Protein AF-A0A420BKQ1-F1 (afdb_monomer)

Foldseek 3Di:
DLVVLVVLLVDDDDLVVQLVCLLVVCVVVLQVLLVCLQVVDQRDADPNDGRGRNRRSVVSVVVSSVVSNVVSVVVSVVSVVVSVVSVVVND

Mean predicted aligned error: 6.26 Å

pLDDT: mean 86.71, std 8.56, range [57.78, 96.69]

Structure (mmCIF, N/CA/C/O backbone):
data_AF-A0A420BKQ1-F1
#
_entry.id   AF-A0A420BKQ1-F1
#
loop_
_atom_site.group_PDB
_atom_site.id
_atom_site.type_symbol
_atom_site.label_atom_id
_atom_site.label_alt_id
_atom_site.label_comp_id
_atom_site.label_asym_id
_atom_site.label_entity_id
_atom_site.label_seq_id
_atom_site.pdbx_PDB_ins_code
_atom_site.Cartn_x
_atom_site.Cartn_y
_atom_site.Cartn_z
_atom_site.occupancy
_atom_site.B_iso_or_equiv
_atom_site.auth_seq_id
_atom_site.auth_comp_id
_atom_site.auth_asym_id
_atom_site.auth_atom_id
_atom_site.pdbx_PDB_model_num
ATOM 1 N N . MET A 1 1 ? -28.801 -1.640 19.246 1.00 64.06 1 MET A N 1
ATOM 2 C CA . MET A 1 1 ? -27.904 -0.568 18.744 1.00 64.06 1 MET A CA 1
ATOM 3 C C . MET A 1 1 ? -26.905 -0.056 19.788 1.00 64.06 1 MET A C 1
ATOM 5 O O . MET A 1 1 ? -25.716 -0.157 19.527 1.00 64.06 1 MET A O 1
ATOM 9 N N . LYS A 1 2 ? -27.323 0.403 20.984 1.00 65.62 2 LYS A N 1
ATOM 10 C CA . LYS A 1 2 ? -26.396 0.870 22.050 1.00 65.62 2 LYS A CA 1
ATOM 11 C C . LYS A 1 2 ? -25.281 -0.128 22.416 1.00 65.62 2 LYS A C 1
ATOM 13 O O . LYS A 1 2 ? -24.130 0.265 22.550 1.00 65.62 2 LYS A O 1
ATOM 18 N N . VAL A 1 3 ? -25.607 -1.419 22.523 1.00 73.06 3 VAL A N 1
ATOM 19 C CA . VAL A 1 3 ? -24.631 -2.487 22.832 1.00 73.06 3 VAL A CA 1
ATOM 20 C C . VAL A 1 3 ? -23.569 -2.638 21.731 1.00 73.06 3 VAL A C 1
ATOM 22 O O . VAL A 1 3 ? -22.396 -2.831 22.028 1.00 73.06 3 VAL A O 1
ATOM 25 N N . LEU A 1 4 ? -23.962 -2.469 20.464 1.00 73.06 4 LEU A N 1
ATOM 26 C CA . LEU A 1 4 ? -23.072 -2.539 19.299 1.00 73.06 4 LEU A CA 1
ATOM 27 C C . LEU A 1 4 ? -22.047 -1.393 19.307 1.00 73.06 4 LEU A C 1
ATOM 29 O O . LEU A 1 4 ? -20.849 -1.642 19.207 1.00 73.06 4 LEU A O 1
ATOM 33 N N . PHE A 1 5 ? -22.497 -0.153 19.522 1.00 74.75 5 PHE A N 1
ATOM 34 C CA . PHE A 1 5 ? -21.611 1.015 19.619 1.00 74.75 5 PHE A CA 1
ATOM 35 C C . PHE A 1 5 ? -20.685 0.966 20.840 1.00 74.75 5 PHE A C 1
ATOM 37 O O . PHE A 1 5 ? -19.512 1.324 20.743 1.00 74.75 5 PHE A O 1
ATOM 44 N N . LYS A 1 6 ? -21.178 0.439 21.968 1.00 70.81 6 LYS A N 1
ATOM 45 C CA . LYS A 1 6 ? -20.373 0.205 23.176 1.00 70.81 6 LYS A CA 1
ATOM 46 C C . LYS A 1 6 ? -19.301 -0.875 22.982 1.00 70.81 6 LYS A C 1
ATOM 48 O O . LYS A 1 6 ? -18.260 -0.819 23.630 1.00 70.81 6 LYS A O 1
ATOM 53 N N . ASN A 1 7 ? -19.535 -1.849 22.103 1.00 76.31 7 ASN A N 1
ATOM 54 C CA . ASN A 1 7 ? -18.526 -2.845 21.739 1.00 76.31 7 ASN A CA 1
ATOM 55 C C . ASN A 1 7 ? -17.500 -2.267 20.753 1.00 76.31 7 ASN A C 1
ATOM 57 O O . ASN A 1 7 ? -16.302 -2.462 20.943 1.00 76.31 7 ASN A O 1
ATOM 61 N N . LEU A 1 8 ? -17.945 -1.485 19.763 1.00 73.25 8 LEU A N 1
ATOM 62 C CA . LEU A 1 8 ? -17.068 -0.814 18.794 1.00 73.25 8 LEU A CA 1
ATOM 63 C C . LEU A 1 8 ? -16.105 0.188 19.452 1.00 73.25 8 LEU A C 1
ATOM 65 O O . LEU A 1 8 ? -14.948 0.279 19.046 1.00 73.25 8 LEU A O 1
ATOM 69 N N . SER A 1 9 ? -16.533 0.892 20.506 1.00 71.50 9 SER A N 1
ATOM 70 C CA . SER A 1 9 ? -15.662 1.815 21.252 1.00 71.50 9 SER A CA 1
ATOM 71 C C . SER A 1 9 ? -14.521 1.110 22.002 1.00 71.50 9 SER A C 1
ATOM 73 O O . SER A 1 9 ? -13.514 1.742 22.331 1.00 71.50 9 SER A O 1
ATOM 75 N N . LYS A 1 10 ? -14.633 -0.205 22.237 1.00 74.25 10 LYS A N 1
ATOM 76 C CA . LYS A 1 10 ? -13.607 -1.027 22.899 1.00 74.25 10 LYS A CA 1
ATOM 77 C C . LYS A 1 10 ? -12.640 -1.701 21.924 1.00 74.25 10 LYS A C 1
ATOM 79 O O . LYS A 1 10 ? -11.585 -2.164 22.352 1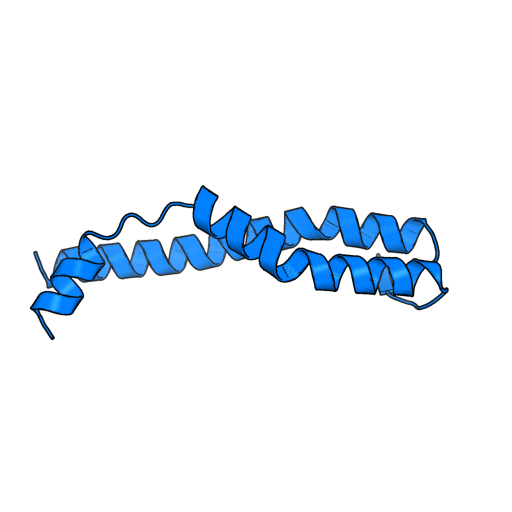.00 74.25 10 LYS A O 1
ATOM 84 N N . THR A 1 11 ? -12.950 -1.726 20.629 1.00 80.06 11 THR A N 1
ATOM 85 C CA . THR A 1 11 ? -12.110 -2.361 19.605 1.00 80.06 11 THR A CA 1
ATOM 86 C C . THR A 1 11 ? -10.727 -1.714 19.533 1.00 80.06 11 THR A C 1
ATOM 88 O O . THR A 1 11 ? -10.593 -0.488 19.497 1.00 80.06 11 THR A O 1
ATOM 91 N N . ASN A 1 12 ? -9.667 -2.524 19.508 1.00 78.25 12 ASN A N 1
ATOM 92 C CA . ASN A 1 12 ? -8.298 -2.034 19.363 1.00 78.25 12 ASN A CA 1
ATOM 93 C C . ASN A 1 12 ? -7.938 -1.896 17.876 1.00 78.25 12 ASN A C 1
ATOM 95 O O . ASN A 1 12 ? -7.731 -2.895 17.193 1.00 78.25 12 ASN A O 1
ATOM 99 N N . ILE A 1 13 ? -7.869 -0.659 17.382 1.00 82.88 13 ILE A N 1
ATOM 100 C CA . ILE A 1 13 ? -7.491 -0.357 15.998 1.00 82.88 13 ILE A CA 1
ATOM 101 C C . ILE A 1 13 ? -5.966 -0.229 15.947 1.00 82.88 13 ILE A C 1
ATOM 103 O O . ILE A 1 13 ? -5.400 0.835 16.208 1.00 82.88 13 ILE A O 1
ATOM 107 N N . ARG A 1 14 ? -5.287 -1.338 15.640 1.00 90.81 14 ARG A N 1
ATOM 108 C CA . ARG A 1 14 ? -3.826 -1.372 15.508 1.00 90.81 14 ARG A CA 1
ATOM 109 C C . ARG A 1 14 ? -3.411 -0.919 14.112 1.00 90.81 14 ARG A C 1
ATOM 111 O O . ARG A 1 14 ? -3.770 -1.560 13.127 1.00 90.81 14 ARG A O 1
ATOM 118 N N . PHE A 1 15 ? -2.604 0.141 14.046 1.00 91.81 15 PHE A N 1
ATOM 119 C CA . PHE A 1 15 ? -2.048 0.652 12.790 1.00 91.81 15 PHE A CA 1
ATOM 120 C C . PHE A 1 15 ? -1.285 -0.429 12.013 1.00 91.81 15 PHE A C 1
ATOM 122 O O . PHE A 1 15 ? -1.483 -0.572 10.813 1.00 91.81 15 PHE A O 1
ATOM 129 N N . SER A 1 16 ? -0.469 -1.237 12.698 1.00 92.69 16 SER A N 1
ATOM 130 C CA . SER A 1 16 ? 0.323 -2.294 12.057 1.00 92.69 16 SER A CA 1
ATOM 131 C C . SER A 1 16 ? -0.544 -3.329 11.340 1.00 92.69 16 SER A C 1
ATOM 133 O O . SER A 1 16 ? -0.231 -3.724 10.223 1.00 92.69 16 SER A O 1
ATOM 135 N N . THR A 1 17 ? -1.655 -3.747 11.949 1.00 92.56 17 THR A N 1
ATOM 136 C CA . THR A 1 17 ? -2.580 -4.708 11.335 1.00 92.56 17 THR A CA 1
ATOM 137 C C . THR A 1 17 ? -3.247 -4.119 10.094 1.00 92.56 17 THR A C 1
ATOM 139 O O . THR A 1 17 ? -3.311 -4.795 9.073 1.00 92.56 17 THR A O 1
ATOM 142 N N . LEU A 1 18 ? -3.678 -2.856 10.158 1.00 93.94 18 LEU A N 1
ATOM 143 C CA . LEU A 1 18 ? -4.247 -2.143 9.013 1.00 93.94 18 LEU A CA 1
ATOM 144 C C . LEU A 1 18 ? -3.230 -2.006 7.870 1.00 93.94 18 LEU A C 1
ATOM 146 O O . LEU A 1 18 ? -3.546 -2.325 6.727 1.00 93.94 18 LEU A O 1
ATOM 150 N N . PHE A 1 19 ? -2.007 -1.579 8.193 1.00 96.25 19 PHE A N 1
ATOM 151 C CA . PHE A 1 19 ? -0.931 -1.414 7.221 1.00 96.25 19 PHE A CA 1
ATOM 152 C C . PHE A 1 19 ? -0.637 -2.720 6.488 1.00 96.25 19 PHE A C 1
ATOM 154 O O . PHE A 1 19 ? -0.640 -2.743 5.262 1.00 96.25 19 PHE A O 1
ATOM 161 N N . TRP A 1 20 ? -0.449 -3.824 7.216 1.00 96.19 20 TRP A N 1
ATOM 162 C CA . TRP A 1 20 ? -0.158 -5.117 6.597 1.00 96.19 20 TRP A CA 1
ATOM 163 C C . TRP A 1 20 ? -1.321 -5.652 5.760 1.00 96.19 20 TRP A C 1
ATOM 165 O O . TRP A 1 20 ? -1.088 -6.206 4.688 1.00 96.19 20 TRP A O 1
ATOM 175 N N . GLN A 1 21 ? -2.566 -5.454 6.201 1.00 95.00 21 GLN A N 1
ATOM 176 C CA . GLN A 1 21 ? -3.743 -5.839 5.419 1.00 95.00 21 GLN A CA 1
ATOM 177 C C . GLN A 1 21 ? -3.819 -5.079 4.093 1.00 95.00 21 GLN A C 1
ATOM 179 O O . GLN A 1 21 ? -4.027 -5.695 3.052 1.00 95.00 21 GLN A O 1
ATOM 184 N N . LEU A 1 22 ? -3.607 -3.762 4.115 1.00 94.94 22 LEU A N 1
ATOM 185 C CA . LEU A 1 22 ? -3.590 -2.949 2.900 1.00 94.94 22 LEU A CA 1
ATOM 186 C C . LEU A 1 22 ? -2.386 -3.293 2.016 1.00 94.94 22 LEU A C 1
ATOM 188 O O . LEU A 1 22 ? -2.542 -3.454 0.807 1.00 94.94 22 LEU A O 1
ATOM 192 N N . PHE A 1 23 ? -1.207 -3.478 2.617 1.00 96.06 23 PHE A N 1
ATOM 193 C CA . PHE A 1 23 ? 0.022 -3.825 1.908 1.00 96.06 23 PHE A CA 1
ATOM 194 C C . PHE A 1 23 ? -0.145 -5.108 1.102 1.00 96.06 23 PHE A C 1
ATOM 196 O O . PHE A 1 23 ? 0.087 -5.102 -0.104 1.00 96.06 23 PHE A O 1
ATOM 203 N N . PHE A 1 24 ? -0.581 -6.193 1.748 1.00 96.31 24 PHE A N 1
ATOM 204 C CA . PHE A 1 24 ? -0.777 -7.477 1.079 1.00 96.31 24 PHE A CA 1
ATOM 205 C C . PHE A 1 24 ? -2.039 -7.517 0.216 1.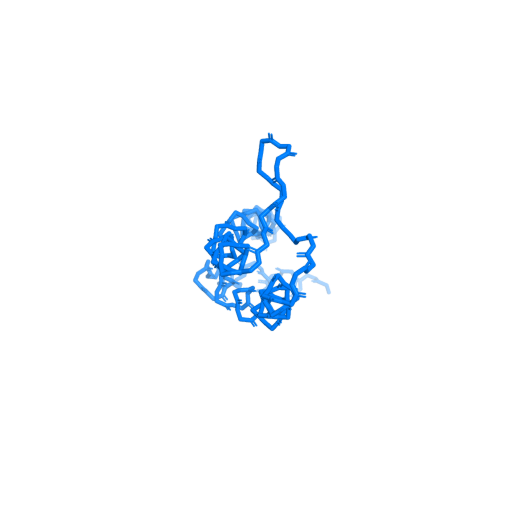00 96.31 24 PHE A C 1
ATOM 207 O O . PHE A 1 24 ? -2.050 -8.224 -0.785 1.00 96.31 24 PHE A O 1
ATOM 214 N N . GLY A 1 25 ? -3.075 -6.742 0.551 1.00 95.00 25 GLY A N 1
ATOM 215 C CA . GLY A 1 25 ? -4.290 -6.647 -0.258 1.00 95.00 25 GLY A CA 1
ATOM 216 C C . GLY A 1 25 ? -4.052 -6.003 -1.625 1.00 95.00 25 GLY A C 1
ATOM 217 O O . GLY A 1 25 ? -4.640 -6.431 -2.615 1.00 95.00 25 GLY 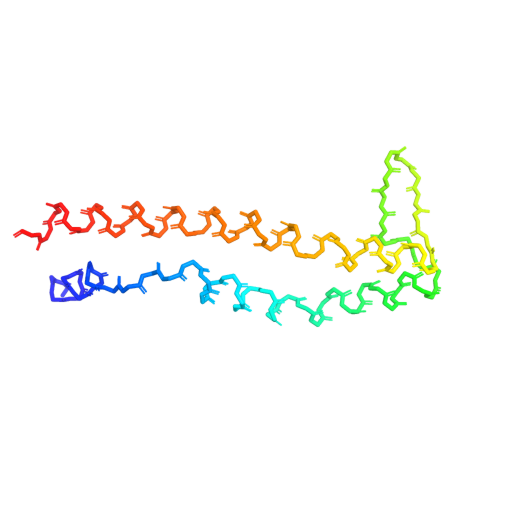A O 1
ATOM 218 N N . VAL A 1 26 ? -3.162 -5.008 -1.699 1.00 93.19 26 VAL A N 1
ATOM 219 C CA . VAL A 1 26 ? -2.853 -4.288 -2.948 1.00 93.19 26 VAL A CA 1
ATOM 220 C C . VAL A 1 26 ? -1.642 -4.882 -3.685 1.00 93.19 26 VAL A C 1
ATOM 222 O O . VAL A 1 26 ? -1.513 -4.701 -4.893 1.00 93.19 26 VAL A O 1
ATOM 225 N N . LEU A 1 27 ? -0.790 -5.659 -3.002 1.00 94.69 27 LEU A N 1
ATOM 226 C CA . LEU A 1 27 ? 0.430 -6.244 -3.576 1.00 94.69 27 LEU A CA 1
ATOM 227 C C . LEU A 1 27 ? 0.217 -6.988 -4.914 1.00 94.69 27 LEU A C 1
ATOM 229 O O . LEU A 1 27 ? 1.015 -6.752 -5.822 1.00 94.69 27 LEU A O 1
ATOM 233 N N . PRO A 1 28 ? -0.825 -7.829 -5.109 1.00 95.12 28 PRO A N 1
ATOM 234 C CA . PRO A 1 28 ? -1.044 -8.507 -6.389 1.00 95.12 28 PRO A CA 1
ATOM 235 C C . PRO A 1 28 ? -1.229 -7.535 -7.559 1.00 95.12 28 PRO A C 1
ATOM 237 O O . PRO A 1 28 ? -0.717 -7.775 -8.649 1.00 95.12 28 PRO A O 1
ATOM 240 N N . PHE A 1 29 ? -1.911 -6.412 -7.328 1.00 92.56 29 PHE A N 1
ATOM 241 C CA . PHE A 1 29 ? -2.130 -5.390 -8.350 1.00 92.56 29 PHE A CA 1
ATOM 242 C C . PHE A 1 29 ? -0.832 -4.664 -8.691 1.00 92.56 29 PHE A C 1
ATOM 244 O O . PHE A 1 29 ? -0.518 -4.490 -9.865 1.00 92.56 29 PHE A O 1
ATOM 251 N N . THR A 1 30 ? -0.037 -4.317 -7.677 1.00 92.12 30 THR A N 1
ATOM 252 C CA . THR A 1 30 ? 1.293 -3.730 -7.876 1.00 92.12 30 THR A CA 1
ATOM 253 C C . THR A 1 30 ? 2.190 -4.660 -8.690 1.00 92.12 30 THR A C 1
ATOM 255 O O . THR A 1 30 ? 2.850 -4.206 -9.619 1.00 92.12 30 THR A O 1
ATOM 258 N N . LEU A 1 31 ? 2.173 -5.968 -8.409 1.00 93.19 31 LEU A N 1
ATOM 259 C CA . LEU A 1 31 ? 2.941 -6.951 -9.178 1.00 93.19 31 LEU A CA 1
ATOM 260 C C . LEU A 1 31 ? 2.491 -7.019 -10.643 1.00 93.19 31 LEU A C 1
ATOM 262 O O . LEU A 1 31 ? 3.341 -7.041 -11.530 1.00 93.19 31 LEU A O 1
ATOM 266 N N . ILE A 1 32 ? 1.181 -6.997 -10.912 1.00 92.44 32 ILE A N 1
ATOM 267 C CA . ILE A 1 32 ? 0.649 -6.953 -12.285 1.00 92.44 32 ILE A CA 1
ATOM 268 C C . ILE A 1 32 ? 1.140 -5.693 -13.010 1.00 92.44 32 ILE A C 1
ATOM 270 O O . ILE A 1 32 ? 1.638 -5.790 -14.130 1.00 92.44 32 ILE A O 1
ATOM 274 N N . ILE A 1 33 ? 1.070 -4.527 -12.360 1.00 89.38 33 ILE A N 1
ATOM 275 C CA . ILE A 1 33 ? 1.545 -3.254 -12.924 1.00 89.38 33 ILE A CA 1
ATOM 276 C C . ILE A 1 33 ? 3.051 -3.312 -13.208 1.00 89.38 33 ILE A C 1
ATOM 278 O O . ILE A 1 33 ? 3.493 -2.887 -14.274 1.00 89.38 33 ILE A O 1
ATOM 282 N N . SER A 1 34 ? 3.847 -3.886 -12.304 1.00 88.50 34 SER A N 1
ATOM 283 C CA . SER A 1 34 ? 5.288 -4.054 -12.509 1.00 88.50 34 SER A CA 1
ATOM 284 C C . SER A 1 34 ? 5.609 -4.981 -13.685 1.00 88.50 34 SER A C 1
ATOM 286 O O . SER A 1 34 ? 6.530 -4.697 -14.450 1.00 88.50 34 SER A O 1
ATOM 288 N N . VAL A 1 35 ? 4.840 -6.056 -13.885 1.00 90.75 35 VAL A N 1
ATOM 289 C CA . VAL A 1 35 ? 4.985 -6.930 -15.063 1.00 90.75 35 VAL A CA 1
ATOM 290 C C . VAL A 1 35 ? 4.593 -6.188 -16.343 1.00 90.75 35 VAL A C 1
ATOM 292 O O . VAL A 1 35 ? 5.319 -6.254 -17.333 1.00 90.75 35 VAL A O 1
ATOM 295 N N . MET A 1 36 ? 3.501 -5.420 -16.326 1.00 87.69 36 MET A N 1
ATOM 296 C CA . MET A 1 36 ? 3.092 -4.596 -17.471 1.00 87.69 36 MET A CA 1
ATOM 297 C C . MET A 1 36 ? 4.167 -3.566 -17.841 1.00 87.69 36 MET A C 1
ATOM 299 O O . MET A 1 36 ? 4.490 -3.413 -19.023 1.00 87.69 36 MET A O 1
ATOM 303 N N . ALA A 1 37 ? 4.789 -2.938 -16.839 1.00 87.50 37 ALA A N 1
ATOM 304 C CA . ALA A 1 37 ? 5.921 -2.034 -17.026 1.00 87.50 37 ALA A CA 1
ATOM 305 C C . ALA A 1 37 ? 7.066 -2.738 -17.762 1.00 87.50 37 ALA A C 1
ATOM 307 O O . ALA A 1 37 ? 7.602 -2.213 -18.739 1.00 87.50 37 ALA A O 1
ATOM 308 N N . TYR A 1 38 ? 7.392 -3.963 -17.336 1.00 83.38 38 TYR A N 1
ATOM 309 C CA . TYR A 1 38 ? 8.442 -4.775 -17.943 1.00 83.38 38 TYR A CA 1
ATOM 310 C C . TYR A 1 38 ? 8.157 -5.107 -19.415 1.00 83.38 38 TYR A C 1
ATOM 312 O O . TYR A 1 38 ? 9.072 -5.092 -20.232 1.00 83.38 38 TYR A O 1
ATOM 320 N N . THR A 1 39 ? 6.889 -5.320 -19.783 1.00 87.12 39 THR A N 1
ATOM 321 C CA . THR A 1 39 ? 6.467 -5.571 -21.177 1.00 87.12 39 THR A CA 1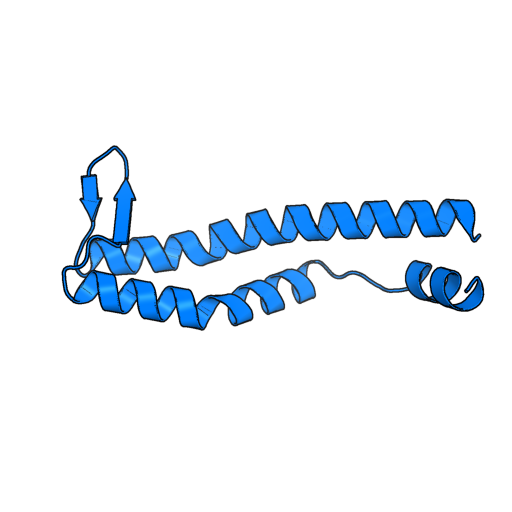
ATOM 322 C C . THR A 1 39 ? 6.446 -4.327 -22.079 1.00 87.12 39 THR A C 1
ATOM 324 O O . THR A 1 39 ? 5.993 -4.409 -23.218 1.00 87.12 39 THR A O 1
ATOM 327 N N . GLY A 1 40 ? 6.933 -3.178 -21.598 1.00 80.12 40 GLY A N 1
ATOM 328 C CA . GLY A 1 40 ? 7.004 -1.935 -22.374 1.00 80.12 40 GLY A CA 1
ATOM 329 C C . GLY A 1 40 ? 5.728 -1.091 -22.326 1.00 80.12 40 GLY A C 1
ATOM 330 O O . GLY A 1 40 ? 5.570 -0.165 -23.120 1.00 80.12 40 GLY A O 1
ATOM 331 N N . GLN A 1 41 ? 4.800 -1.378 -21.405 1.00 83.38 41 GLN A N 1
ATOM 332 C CA . GLN A 1 41 ? 3.667 -0.484 -21.179 1.00 83.38 41 GLN A CA 1
ATOM 333 C C . GLN A 1 41 ? 4.087 0.732 -20.350 1.00 83.38 41 GLN A C 1
ATOM 335 O O . GLN A 1 41 ? 4.929 0.647 -19.456 1.00 83.38 41 GLN A O 1
ATOM 340 N N . LYS A 1 42 ? 3.468 1.879 -20.639 1.00 81.00 42 LYS A N 1
ATOM 341 C CA . LYS A 1 42 ? 3.650 3.124 -19.885 1.00 81.00 42 LYS A CA 1
ATOM 342 C C . LYS A 1 42 ? 2.902 3.025 -18.555 1.00 81.00 42 LYS A C 1
ATOM 344 O O . LYS A 1 42 ? 1.688 3.198 -18.529 1.00 81.00 42 LYS A O 1
ATOM 349 N N . THR A 1 43 ? 3.611 2.723 -17.471 1.00 74.25 43 THR A N 1
ATOM 350 C CA . THR A 1 43 ? 2.992 2.437 -16.162 1.00 74.25 43 THR A CA 1
ATOM 351 C C . THR A 1 43 ? 3.327 3.443 -15.067 1.00 74.25 43 THR A C 1
ATOM 353 O O . THR A 1 43 ? 2.540 3.595 -14.137 1.00 74.25 43 THR A O 1
ATOM 356 N N . ALA A 1 44 ? 4.462 4.139 -15.160 1.00 73.88 44 ALA A N 1
ATOM 357 C CA . ALA A 1 44 ? 4.867 5.153 -14.194 1.00 73.88 44 ALA A CA 1
ATOM 358 C C . ALA A 1 44 ? 5.272 6.437 -14.920 1.00 73.88 44 ALA A C 1
ATOM 360 O O . ALA A 1 44 ? 6.167 6.415 -15.761 1.00 73.88 44 ALA A O 1
ATOM 361 N N . GLU A 1 45 ? 4.613 7.546 -14.594 1.00 81.69 45 GLU A N 1
ATOM 362 C CA . GLU A 1 45 ? 4.960 8.879 -15.083 1.00 81.69 45 GLU A CA 1
ATOM 363 C C . GLU A 1 45 ? 5.622 9.668 -13.956 1.00 81.69 45 GLU A C 1
ATOM 365 O O . GLU A 1 45 ? 5.091 9.750 -12.847 1.00 81.69 45 GLU A O 1
ATOM 370 N N . LEU A 1 46 ? 6.789 10.240 -14.231 1.00 79.31 46 LEU A N 1
ATOM 371 C CA . LEU A 1 46 ? 7.523 11.073 -13.286 1.00 79.31 46 LEU A CA 1
ATOM 372 C C . LEU A 1 46 ? 8.073 12.271 -14.057 1.00 79.31 46 LEU A C 1
ATOM 374 O O . LEU A 1 46 ? 8.807 12.105 -15.025 1.00 79.31 46 LEU A O 1
ATOM 378 N N . ASN A 1 47 ? 7.684 13.480 -13.645 1.00 82.12 47 ASN A N 1
ATOM 379 C CA . ASN A 1 47 ? 8.059 14.737 -14.307 1.00 82.12 47 ASN A CA 1
ATOM 380 C C 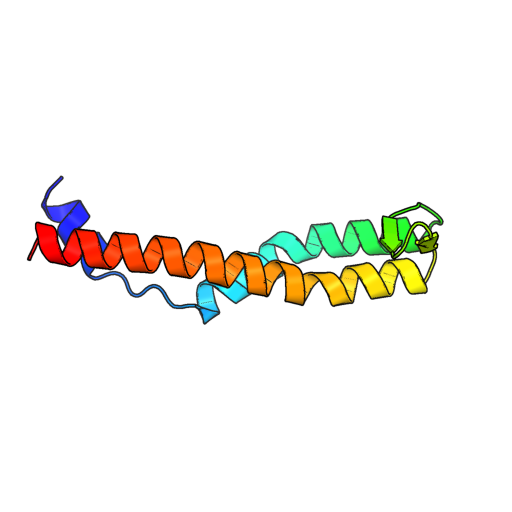. ASN A 1 47 ? 7.732 14.791 -15.817 1.00 82.12 47 ASN A C 1
ATOM 382 O O . ASN A 1 47 ? 8.459 15.416 -16.582 1.00 82.12 47 ASN A O 1
ATOM 386 N N . GLY A 1 48 ? 6.642 14.146 -16.249 1.00 80.69 48 GLY A N 1
ATOM 387 C CA . GLY A 1 48 ? 6.216 14.108 -17.655 1.00 80.69 48 GLY A CA 1
ATOM 388 C C . GLY A 1 48 ? 6.916 13.048 -18.513 1.00 80.69 48 GLY A C 1
ATOM 389 O O . GLY A 1 48 ? 6.571 12.886 -19.683 1.00 80.69 48 GLY A O 1
ATOM 390 N N . GLU A 1 49 ? 7.864 12.293 -17.950 1.00 83.94 49 GLU A N 1
ATOM 391 C CA . GLU A 1 49 ? 8.496 11.158 -18.621 1.00 83.94 49 GLU A CA 1
ATOM 392 C C . GLU A 1 49 ? 7.894 9.835 -18.143 1.00 83.94 49 GLU A C 1
ATOM 394 O O . GLU A 1 49 ? 7.711 9.596 -16.946 1.00 83.94 49 GLU A O 1
ATOM 399 N N . TYR A 1 50 ? 7.592 8.954 -19.100 1.00 83.12 50 TYR A N 1
ATOM 400 C CA . TYR A 1 50 ? 7.091 7.615 -18.811 1.00 83.12 50 TYR A CA 1
ATOM 401 C C . TYR A 1 50 ? 8.243 6.630 -18.665 1.00 83.12 50 TYR A C 1
ATOM 403 O O . TYR A 1 50 ? 8.982 6.371 -19.616 1.00 83.12 50 TYR A O 1
ATOM 411 N N . PHE A 1 51 ? 8.328 6.005 -17.498 1.00 83.44 51 PHE A N 1
ATOM 412 C CA . PHE A 1 51 ? 9.268 4.936 -17.213 1.00 83.44 51 PHE A CA 1
ATOM 413 C C . PHE A 1 51 ? 8.668 3.587 -17.619 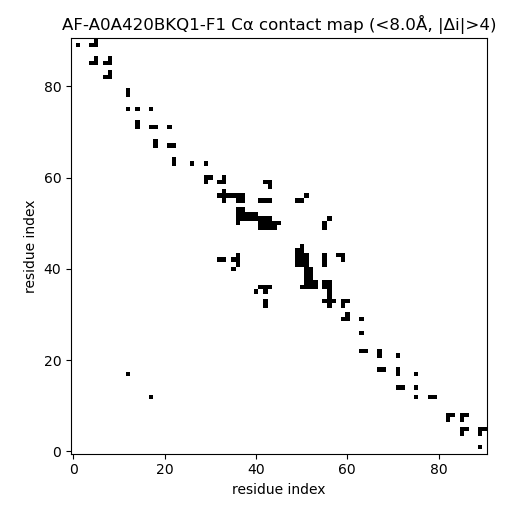1.00 83.44 51 PHE A C 1
ATOM 415 O O . PHE A 1 51 ? 7.513 3.276 -17.322 1.00 83.44 51 PHE A O 1
ATOM 422 N N . GLN A 1 52 ? 9.475 2.786 -18.312 1.00 85.81 52 GLN A N 1
ATOM 423 C CA . GLN A 1 52 ? 9.127 1.458 -18.823 1.00 85.81 52 GLN A CA 1
ATOM 424 C C . GLN A 1 52 ? 10.243 0.462 -18.482 1.00 85.81 52 GLN A C 1
ATOM 426 O O . GLN A 1 52 ? 11.315 0.841 -18.009 1.00 85.81 52 GLN A O 1
ATOM 431 N N . GLY A 1 53 ? 10.014 -0.824 -18.729 1.00 85.44 53 GLY A N 1
ATOM 432 C CA . GLY A 1 53 ? 10.995 -1.870 -18.468 1.00 85.44 53 GLY A CA 1
ATOM 433 C C . GLY A 1 53 ? 11.262 -2.044 -16.971 1.00 85.44 53 GLY A C 1
ATOM 434 O O . GLY A 1 53 ? 10.363 -1.953 -16.134 1.00 85.44 53 GLY A O 1
ATOM 435 N N . ILE A 1 54 ? 12.527 -2.293 -16.627 1.00 87.81 54 ILE A N 1
ATOM 436 C CA . ILE A 1 54 ? 12.960 -2.544 -15.244 1.00 87.81 54 ILE A CA 1
ATOM 437 C C . ILE A 1 54 ? 12.782 -1.301 -14.361 1.00 87.81 54 ILE A C 1
ATOM 439 O O . ILE A 1 54 ? 12.378 -1.430 -13.207 1.00 87.81 54 ILE A O 1
ATOM 443 N N . SER A 1 55 ? 13.040 -0.098 -14.886 1.00 87.50 55 SER A N 1
ATOM 444 C CA . SER A 1 55 ? 12.903 1.141 -14.109 1.00 87.50 55 SER A CA 1
ATOM 445 C C . SER A 1 55 ? 11.445 1.408 -13.739 1.00 87.50 55 SER A C 1
ATOM 447 O O . SER A 1 55 ? 11.158 1.649 -12.569 1.00 87.50 55 SER A O 1
ATOM 449 N N . GLY A 1 56 ? 10.514 1.264 -14.690 1.00 85.25 56 GLY A N 1
ATOM 450 C CA . GLY A 1 56 ? 9.075 1.365 -14.420 1.00 85.25 56 GLY A CA 1
ATOM 451 C C . GLY A 1 56 ? 8.603 0.332 -13.391 1.00 85.25 56 GLY A C 1
ATOM 452 O O . GLY A 1 56 ? 7.907 0.680 -12.439 1.00 85.25 56 GLY A O 1
ATOM 453 N N . ALA A 1 57 ? 9.057 -0.921 -13.516 1.00 88.06 57 ALA A N 1
ATOM 454 C CA . ALA A 1 57 ? 8.713 -1.984 -12.573 1.00 88.06 57 ALA A CA 1
ATOM 455 C C . ALA A 1 57 ? 9.191 -1.688 -11.139 1.00 88.06 57 ALA A C 1
ATOM 457 O O . ALA A 1 57 ? 8.431 -1.888 -10.188 1.00 88.06 57 ALA A O 1
ATOM 458 N N . LEU A 1 58 ? 10.424 -1.189 -10.987 1.00 90.25 58 LEU A N 1
ATOM 459 C CA . LEU A 1 58 ? 11.005 -0.810 -9.695 1.00 90.25 58 LEU A CA 1
ATOM 460 C C . LEU A 1 58 ? 10.298 0.398 -9.078 1.00 90.25 58 LEU A C 1
ATOM 462 O O . LEU A 1 58 ? 10.014 0.382 -7.881 1.00 90.25 58 LEU A O 1
ATOM 466 N N . ILE A 1 59 ? 9.976 1.416 -9.881 1.00 89.44 59 ILE A N 1
ATOM 467 C CA . ILE A 1 59 ? 9.242 2.597 -9.411 1.00 89.44 59 ILE A CA 1
ATOM 468 C C . ILE A 1 59 ? 7.886 2.177 -8.838 1.00 89.44 59 ILE A C 1
ATOM 470 O O . ILE A 1 59 ? 7.552 2.579 -7.724 1.00 89.44 59 ILE A O 1
ATOM 474 N N . SER A 1 60 ? 7.136 1.315 -9.532 1.00 88.06 60 SER A N 1
ATOM 475 C CA . SER A 1 60 ? 5.850 0.806 -9.034 1.00 88.06 60 SER A CA 1
ATOM 476 C C . SER A 1 60 ? 5.991 0.030 -7.715 1.00 88.06 60 SER A C 1
ATOM 478 O O . SER A 1 60 ? 5.186 0.220 -6.803 1.00 88.06 60 SER A O 1
ATOM 480 N N . LEU A 1 61 ? 7.038 -0.792 -7.568 1.00 91.12 61 LEU A N 1
ATOM 481 C CA . LEU A 1 61 ? 7.292 -1.553 -6.336 1.00 91.12 61 LEU A CA 1
ATOM 482 C C . LEU A 1 61 ? 7.694 -0.669 -5.152 1.00 91.12 61 LEU A C 1
ATOM 484 O O . LEU A 1 61 ? 7.287 -0.946 -4.027 1.00 91.12 61 LEU A O 1
ATOM 488 N N . ILE A 1 62 ? 8.477 0.385 -5.387 1.00 91.50 62 ILE A N 1
ATOM 489 C CA . ILE A 1 62 ? 8.906 1.325 -4.339 1.00 91.50 62 ILE A CA 1
ATOM 490 C C . ILE A 1 62 ? 7.764 2.270 -3.952 1.00 91.50 62 ILE A C 1
ATOM 492 O O . ILE A 1 62 ? 7.603 2.596 -2.776 1.00 91.50 62 ILE A O 1
ATOM 496 N N . ALA A 1 63 ? 6.939 2.687 -4.914 1.00 90.75 63 ALA A N 1
ATOM 497 C CA . ALA A 1 63 ? 5.773 3.521 -4.647 1.00 90.75 63 ALA A CA 1
ATOM 498 C C . ALA A 1 63 ? 4.735 2.795 -3.775 1.00 90.75 63 ALA A C 1
ATOM 500 O O . ALA A 1 63 ? 4.075 3.427 -2.952 1.00 90.75 63 ALA A O 1
ATOM 501 N N . HIS A 1 64 ? 4.625 1.470 -3.902 1.00 93.19 64 HIS A N 1
ATOM 502 C C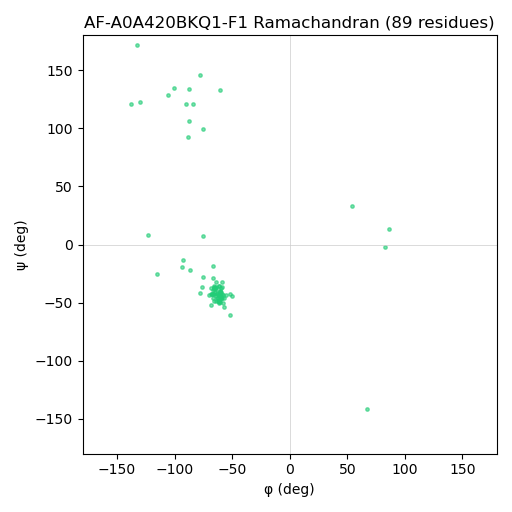A . HIS A 1 64 ? 3.670 0.646 -3.156 1.00 93.19 64 HIS A CA 1
ATOM 503 C C . HIS A 1 64 ? 3.697 0.853 -1.631 1.00 93.19 64 HIS A C 1
ATOM 505 O O . HIS A 1 64 ? 2.681 1.296 -1.092 1.00 93.19 64 HIS A O 1
ATOM 511 N N . PRO A 1 65 ? 4.805 0.616 -0.896 1.00 94.31 65 PRO A N 1
ATOM 512 C CA . PRO A 1 65 ? 4.835 0.844 0.548 1.00 94.31 65 PRO A CA 1
ATOM 513 C C . PRO A 1 65 ? 4.517 2.295 0.929 1.00 94.31 65 PRO A C 1
ATOM 515 O O . PRO A 1 65 ? 3.903 2.513 1.970 1.00 94.31 65 PRO A O 1
ATOM 518 N N . ILE A 1 66 ? 4.881 3.275 0.094 1.00 94.69 66 ILE A N 1
ATOM 519 C CA . ILE A 1 66 ? 4.631 4.702 0.350 1.00 94.69 66 ILE A CA 1
ATOM 520 C C . ILE A 1 66 ? 3.131 5.004 0.267 1.00 94.69 66 ILE A C 1
ATOM 522 O O . ILE A 1 66 ? 2.557 5.557 1.206 1.00 94.69 66 ILE A O 1
ATOM 526 N N . VAL A 1 67 ? 2.480 4.598 -0.826 1.00 93.81 67 VAL A N 1
ATOM 527 C CA . VAL A 1 67 ? 1.036 4.793 -1.033 1.00 93.81 67 VAL A CA 1
ATOM 528 C C . VAL A 1 67 ? 0.241 4.084 0.063 1.00 93.81 67 VAL A C 1
ATOM 530 O O . VAL A 1 67 ? -0.670 4.670 0.651 1.00 93.81 67 VAL A O 1
ATOM 533 N N . ILE A 1 68 ? 0.625 2.850 0.398 1.00 96.69 68 ILE A N 1
ATOM 534 C CA . ILE A 1 68 ? -0.016 2.082 1.466 1.00 96.69 68 ILE A CA 1
ATOM 535 C C . ILE A 1 68 ? 0.186 2.736 2.830 1.00 96.69 68 ILE A C 1
ATOM 537 O O . ILE A 1 68 ? -0.758 2.785 3.617 1.00 96.69 68 ILE A O 1
ATOM 541 N N . PHE A 1 69 ? 1.372 3.267 3.122 1.00 96.38 69 PHE A N 1
ATOM 542 C CA . PHE A 1 69 ? 1.637 3.964 4.378 1.00 96.38 69 PHE A CA 1
ATOM 543 C C . PHE A 1 69 ? 0.752 5.206 4.533 1.00 96.38 69 PHE A C 1
ATOM 545 O O . PHE A 1 69 ? 0.075 5.348 5.553 1.00 96.38 69 PHE A O 1
ATOM 552 N N . ILE A 1 70 ? 0.683 6.054 3.500 1.00 96.38 70 ILE A N 1
ATOM 553 C CA . ILE A 1 70 ? -0.165 7.256 3.490 1.00 96.38 70 ILE A CA 1
ATOM 554 C C . ILE A 1 70 ? -1.642 6.870 3.654 1.00 96.38 70 ILE A C 1
ATOM 556 O O . ILE A 1 70 ? -2.321 7.393 4.540 1.00 96.38 70 ILE A O 1
ATOM 560 N N . GLY A 1 71 ? -2.129 5.901 2.872 1.00 95.44 71 GLY A N 1
ATOM 561 C CA . GLY A 1 71 ? -3.510 5.419 2.973 1.00 95.44 71 GLY A CA 1
ATOM 562 C C . GLY A 1 71 ? -3.834 4.836 4.352 1.00 95.44 71 GLY A C 1
ATOM 563 O O . GLY A 1 71 ? -4.887 5.124 4.924 1.00 95.44 71 GLY A O 1
ATOM 564 N N . SER A 1 72 ? -2.896 4.086 4.936 1.00 96.06 72 SER A N 1
ATOM 565 C CA . SER A 1 72 ? -3.032 3.527 6.285 1.00 96.06 72 SER A CA 1
ATOM 566 C C . SER A 1 72 ? -3.139 4.619 7.342 1.00 96.06 72 SER A C 1
ATOM 568 O O . SER A 1 72 ? -3.972 4.501 8.237 1.00 96.06 72 SER A O 1
ATOM 570 N N . ILE A 1 73 ? -2.347 5.695 7.242 1.00 96.38 73 ILE A N 1
ATOM 571 C CA . ILE A 1 73 ? -2.437 6.841 8.162 1.00 96.38 73 ILE A CA 1
ATOM 572 C C . ILE A 1 73 ? -3.816 7.486 8.070 1.00 96.38 73 ILE A C 1
ATOM 574 O O . ILE A 1 73 ? -4.447 7.721 9.104 1.00 96.38 73 ILE A O 1
ATOM 578 N N . MET A 1 74 ? -4.305 7.747 6.856 1.00 96.25 74 MET A N 1
ATOM 579 C CA . MET A 1 74 ? -5.602 8.397 6.654 1.00 96.25 74 MET A CA 1
ATOM 580 C C . MET A 1 74 ? -6.743 7.557 7.238 1.00 96.25 74 MET A C 1
ATOM 582 O O . MET A 1 74 ? -7.523 8.054 8.051 1.00 96.25 74 MET A O 1
ATOM 586 N N . ILE A 1 75 ? -6.799 6.265 6.898 1.00 94.81 75 ILE A N 1
ATOM 587 C CA . ILE A 1 75 ? -7.831 5.346 7.398 1.00 94.81 75 ILE A CA 1
ATOM 588 C C . ILE A 1 75 ? -7.731 5.200 8.919 1.00 94.81 75 ILE A C 1
ATOM 590 O O . ILE A 1 75 ? -8.737 5.305 9.622 1.00 94.81 75 ILE A O 1
ATOM 594 N N . TRP A 1 76 ? -6.524 5.000 9.450 1.00 94.81 76 TRP A N 1
ATOM 595 C CA . TRP A 1 76 ? -6.317 4.856 10.888 1.00 94.81 76 TRP A CA 1
ATOM 596 C C . TRP A 1 76 ? -6.750 6.103 11.660 1.00 94.81 76 TRP A C 1
ATOM 598 O O . TRP A 1 76 ? -7.375 5.982 12.715 1.00 94.81 76 TRP A O 1
ATOM 608 N N . THR A 1 77 ? -6.475 7.292 11.121 1.00 94.00 77 THR A N 1
ATOM 609 C CA . THR A 1 77 ? -6.877 8.567 11.725 1.00 94.00 77 THR A CA 1
ATOM 610 C C . THR A 1 77 ? -8.398 8.685 11.772 1.00 94.00 77 THR A C 1
ATOM 612 O O . THR A 1 77 ? -8.954 8.940 12.840 1.00 94.00 77 THR A O 1
ATOM 615 N N . VAL A 1 78 ? -9.088 8.406 10.660 1.00 94.00 78 VAL A N 1
ATOM 616 C CA . VAL A 1 78 ? -10.561 8.434 10.600 1.00 94.00 78 VAL A CA 1
ATOM 617 C C . VAL A 1 78 ? -11.178 7.438 11.587 1.00 94.00 78 VAL A C 1
ATOM 619 O O . VAL A 1 78 ? -12.067 7.802 12.360 1.00 94.00 78 VAL A O 1
ATOM 622 N N . LEU A 1 79 ? -10.679 6.198 11.622 1.00 91.25 79 LEU A N 1
ATOM 623 C CA . LEU A 1 79 ? -11.176 5.169 12.540 1.00 91.25 79 LEU A CA 1
ATOM 624 C C . LEU A 1 79 ? -10.911 5.528 14.009 1.00 91.25 79 LEU A C 1
ATOM 626 O O . LEU A 1 79 ? -11.759 5.285 14.869 1.00 91.25 79 LEU A O 1
ATOM 630 N N . SER A 1 80 ? -9.760 6.134 14.305 1.00 90.31 80 SER A N 1
ATOM 631 C CA . SER A 1 80 ? -9.398 6.567 15.659 1.00 90.31 80 SER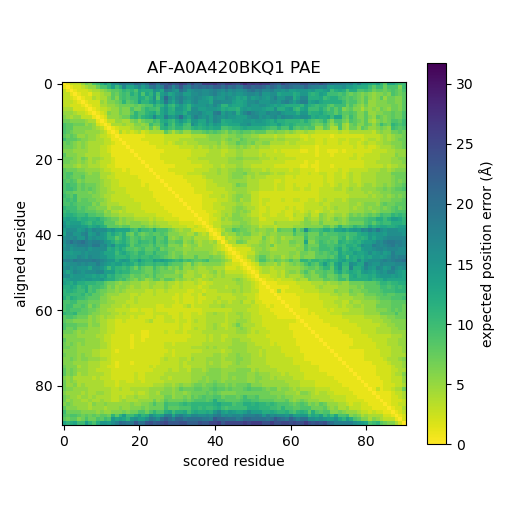 A CA 1
ATOM 632 C C . SER A 1 80 ? -10.274 7.723 16.139 1.00 90.31 80 SER A C 1
ATOM 634 O O . SER A 1 80 ? -10.765 7.688 17.269 1.00 90.31 80 SER A O 1
ATOM 636 N N . ILE A 1 81 ? -10.537 8.710 15.276 1.00 91.56 81 ILE A N 1
ATOM 637 C CA . ILE A 1 81 ? -11.470 9.808 15.565 1.00 91.56 81 ILE A CA 1
ATOM 638 C C . ILE A 1 81 ? -12.876 9.249 15.803 1.00 91.56 81 ILE A C 1
ATOM 640 O O . ILE A 1 81 ? -13.478 9.536 16.838 1.00 91.56 81 ILE A O 1
ATOM 644 N N . GLY A 1 82 ? -13.375 8.389 14.909 1.00 88.44 82 GLY A N 1
ATOM 645 C CA . GLY A 1 82 ? -14.690 7.759 15.054 1.00 88.44 82 GLY A CA 1
ATOM 646 C C . GLY A 1 82 ? -14.824 6.963 16.355 1.00 88.44 82 GLY A C 1
ATOM 647 O O . GLY A 1 82 ? -15.815 7.100 17.073 1.00 88.44 82 GLY A O 1
ATOM 648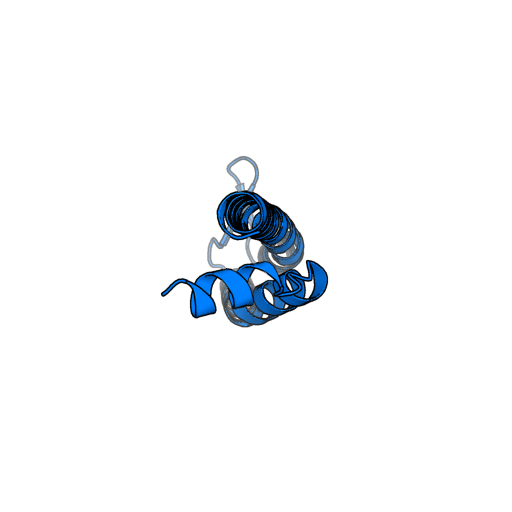 N N . LYS A 1 83 ? -13.794 6.191 16.723 1.00 87.25 83 LYS A N 1
ATOM 649 C CA . LYS A 1 83 ? -13.745 5.462 17.998 1.00 87.25 83 LYS A CA 1
ATOM 650 C C . LYS A 1 83 ? -13.791 6.404 19.206 1.00 87.25 83 LYS A C 1
ATOM 652 O O . LYS A 1 83 ? -14.510 6.118 20.164 1.00 87.25 83 LYS A O 1
ATOM 657 N N . ASN A 1 84 ? -13.047 7.508 19.176 1.00 86.75 84 ASN A N 1
ATOM 658 C CA . ASN A 1 84 ? -13.026 8.482 20.269 1.00 86.75 84 ASN A CA 1
ATOM 659 C C . ASN A 1 84 ? -14.372 9.198 20.428 1.00 86.75 84 ASN A C 1
ATOM 661 O O . ASN A 1 84 ? -14.839 9.356 21.554 1.00 86.75 84 ASN A O 1
ATOM 665 N N . LEU A 1 85 ? -15.039 9.544 19.323 1.00 87.81 85 LEU A N 1
ATOM 666 C CA . LEU A 1 85 ? -16.398 10.090 19.358 1.00 87.81 85 LEU A CA 1
ATOM 667 C C . LEU A 1 85 ? -17.376 9.086 19.977 1.00 87.81 85 LEU A C 1
ATOM 669 O O . LEU A 1 85 ? -18.092 9.425 20.914 1.00 87.81 85 LEU A O 1
ATOM 673 N N . LEU A 1 86 ? -17.355 7.822 19.540 1.00 86.12 86 LEU A N 1
ATOM 674 C CA . LEU A 1 86 ? -18.196 6.778 20.139 1.00 86.12 86 LEU A CA 1
ATOM 675 C C . LEU A 1 86 ? -17.924 6.597 21.636 1.00 86.12 86 LEU A C 1
ATOM 677 O O . LEU A 1 86 ? -18.853 6.358 22.403 1.00 86.12 86 LEU A O 1
ATOM 681 N N . LYS A 1 87 ? -16.668 6.731 22.071 1.00 81.94 87 LYS A N 1
ATOM 682 C CA . LYS A 1 87 ? -16.331 6.703 23.495 1.00 81.94 87 LYS A CA 1
ATOM 683 C C . LYS A 1 87 ? -16.959 7.886 24.237 1.00 81.94 87 LYS A C 1
ATOM 685 O O . LYS A 1 87 ? -17.527 7.660 25.293 1.00 81.94 87 LYS A O 1
ATOM 690 N N . LEU A 1 88 ? -16.915 9.102 23.699 1.00 81.94 88 LEU A N 1
ATOM 691 C CA . LEU A 1 88 ? -17.519 10.281 24.335 1.00 81.94 88 LEU A CA 1
ATOM 692 C C . LEU A 1 88 ? -19.050 10.189 24.448 1.00 81.94 88 LEU A C 1
ATOM 694 O O . LEU A 1 88 ? -19.600 10.613 25.456 1.00 81.94 88 LEU A O 1
ATOM 698 N N . PHE A 1 89 ? -19.734 9.625 23.448 1.00 76.94 89 PHE A N 1
ATOM 699 C CA . PHE A 1 89 ? -21.204 9.552 23.431 1.00 76.94 89 PHE A CA 1
ATOM 700 C C . PHE A 1 89 ? -21.802 8.328 24.148 1.00 76.94 89 PHE A C 1
ATOM 702 O O . PHE A 1 89 ? -22.984 8.344 24.488 1.00 76.94 89 PHE A O 1
ATOM 709 N N . PHE A 1 90 ? -21.034 7.245 24.325 1.00 70.62 90 PHE A N 1
ATOM 710 C CA . PHE A 1 90 ? -21.530 5.971 24.879 1.00 70.62 90 PHE A CA 1
ATOM 711 C C . PHE A 1 90 ? -20.778 5.484 26.132 1.00 70.62 90 PHE A C 1
ATOM 713 O O . PHE A 1 90 ? -21.007 4.346 26.564 1.00 70.62 90 PHE A O 1
ATOM 720 N N . THR A 1 91 ? -19.887 6.308 26.693 1.00 57.78 91 THR A N 1
ATOM 721 C CA . THR A 1 91 ? -19.403 6.162 28.079 1.00 57.78 91 THR A CA 1
ATOM 722 C C . THR A 1 91 ? -20.377 6.865 29.007 1.00 57.78 91 THR A C 1
ATOM 724 O O . THR A 1 91 ? -20.724 6.240 30.031 1.00 57.78 91 THR A O 1
#

Radius of gyration: 18.88 Å; Cα contacts (8 Å, |Δi|>4): 89; chains: 1; bounding box: 41×23×50 Å

Organism: Sphingobacterium detergens (NCBI:txid1145106)

Secondary structure (DSSP, 8-state):
-HHHHHHHTT----HHHHHHHHHHHHHHHHHHHHHHHHTT---EEETTEEE-HHHHHHHHHHHHHHHHHHHHHHHHHHHHHHHHHHHHHH-

Nearest PDB structures (foldseek):
  8px9-assembly1_B  TM=3.638E-01  e=3.632E+00  Escherichia coli

Sequence (91 aa):
MKVLFKNLSKTNIRFSTLFWQLFFGVLPFTLIISVMAYTGQKTAELNGEYFQGISGALISLIAHPIVIFIGSIMIWTVLSIGKNLLKLFFT

Solvent-accessible surface area (backbone atoms only — not comparable to full-atom values): 4947 Å² total; per-residue (Å²): 108,72,69,57,49,52,50,55,42,66,58,83,86,53,62,68,61,51,36,53,51,50,46,62,69,46,41,64,58,45,51,51,50,21,52,42,4,49,75,64,37,83,67,35,76,58,98,89,42,70,32,40,26,70,62,14,18,49,51,44,60,60,46,44,64,54,55,37,50,55,51,36,52,54,53,48,49,53,53,50,50,53,33,50,50,40,40,73,79,63,108